Protein AF-A0A060CEM0-F1 (afdb_monomer_lite)

Radius of gyration: 16.02 Å; chains: 1; bounding box: 34×52×39 Å

Sequence (102 aa):
PPCSHVMSNDNGTLAVGDGSGKPIDMADAEGYGEATDPYLWLFDLRKKQHHKVARHSSSWEVLNGDRQVTHPHPSFTPDERQVLFSSDKRRQTRPVPGRNSG

Organism: NCBI:txid228954

InterPro domains:
  IPR015943 WD40/YVTN repeat-like-containing domain superfamily [G3DSA:2.130.10.10] (1-93)
  IPR027946 Oligogalacturonate lyase domain [PF14583] (1-89)

Foldseek 3Di:
DDACAKDAAPVRQKIKGQQQVDHPPDPCPPPDDQDGPQFIKMARNVVRDIDTDDGQRFSQDQDPNRSCQQGFNWDADNVRPDIHTHHPDDPPPPPDPDDDDD

Structure (mmCIF, N/CA/C/O backbone):
data_AF-A0A060CEM0-F1
#
_entry.id   AF-A0A060CEM0-F1
#
loop_
_atom_site.group_PDB
_atom_site.id
_atom_site.type_symbol
_atom_site.label_atom_id
_atom_site.label_alt_id
_atom_site.label_comp_id
_atom_site.label_asym_id
_atom_site.label_entity_id
_atom_site.label_seq_id
_atom_site.pdbx_PDB_ins_code
_atom_site.Cartn_x
_atom_site.Cartn_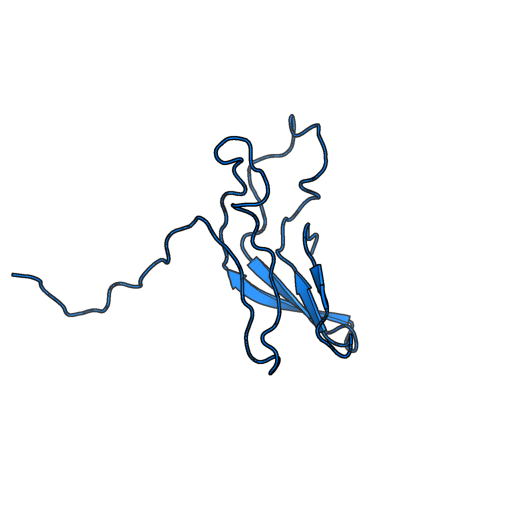y
_atom_site.Cartn_z
_atom_site.occupancy
_atom_site.B_iso_or_equiv
_atom_site.auth_seq_id
_atom_site.auth_comp_id
_atom_site.auth_asym_id
_atom_site.auth_atom_id
_atom_site.pdbx_PDB_model_num
ATOM 1 N N . PRO A 1 1 ? 6.052 6.907 4.287 1.00 83.31 1 PRO A N 1
ATOM 2 C CA . PRO A 1 1 ? 7.008 6.605 3.194 1.00 83.31 1 PRO A CA 1
ATOM 3 C C . PRO A 1 1 ? 6.389 7.075 1.877 1.00 83.31 1 PRO A C 1
ATOM 5 O O . PRO A 1 1 ? 5.168 6.961 1.765 1.00 83.31 1 PRO A O 1
ATOM 8 N N . PRO A 1 2 ? 7.163 7.626 0.930 1.00 85.00 2 PRO A N 1
ATOM 9 C CA . PRO A 1 2 ? 6.638 7.980 -0.385 1.00 85.00 2 PRO A CA 1
ATOM 10 C C . PRO A 1 2 ? 6.114 6.736 -1.105 1.00 85.00 2 PRO A C 1
ATOM 12 O O . PRO A 1 2 ? 6.760 5.688 -1.077 1.00 85.00 2 PRO A O 1
ATOM 15 N N . CYS A 1 3 ? 4.935 6.863 -1.701 1.00 84.94 3 CYS A N 1
ATOM 16 C CA . CYS A 1 3 ? 4.276 5.819 -2.477 1.00 84.94 3 CYS A CA 1
ATOM 17 C C . CYS A 1 3 ? 3.801 6.441 -3.791 1.00 84.94 3 CYS A C 1
ATOM 19 O O . CYS A 1 3 ? 3.367 7.595 -3.785 1.00 84.94 3 CYS A O 1
ATOM 21 N N . SER A 1 4 ? 3.862 5.683 -4.883 1.00 84.56 4 SER A N 1
ATOM 22 C CA . SER A 1 4 ? 3.283 6.097 -6.168 1.00 84.56 4 SER A CA 1
ATOM 23 C C . SER A 1 4 ? 1.807 5.719 -6.222 1.00 84.56 4 SER A C 1
ATOM 25 O O . SER A 1 4 ? 0.990 6.487 -6.719 1.00 84.56 4 SER A O 1
ATOM 27 N N . HIS A 1 5 ? 1.452 4.585 -5.614 1.00 88.19 5 HIS A N 1
ATOM 28 C CA . HIS A 1 5 ? 0.072 4.135 -5.478 1.00 88.19 5 HIS A CA 1
ATOM 29 C C . HIS A 1 5 ? -0.283 3.963 -4.006 1.00 88.19 5 HIS A C 1
ATOM 31 O O . HIS A 1 5 ? 0.445 3.326 -3.237 1.00 88.19 5 HIS A O 1
ATOM 37 N N . VAL A 1 6 ? -1.430 4.528 -3.632 1.00 92.00 6 VAL A N 1
ATOM 38 C CA . VAL A 1 6 ? -2.031 4.404 -2.305 1.00 92.00 6 VAL A CA 1
ATOM 39 C C . VAL A 1 6 ? -3.517 4.123 -2.473 1.00 92.00 6 VAL A C 1
ATOM 41 O O . VAL A 1 6 ? -4.188 4.790 -3.258 1.00 92.00 6 VAL A O 1
ATOM 44 N N . MET A 1 7 ? -4.035 3.166 -1.711 1.00 95.56 7 MET A N 1
ATOM 45 C CA . MET A 1 7 ? -5.457 2.834 -1.683 1.00 95.56 7 MET A CA 1
ATOM 46 C C . MET A 1 7 ? -5.947 2.764 -0.238 1.00 95.56 7 MET A C 1
ATOM 48 O O . MET A 1 7 ? -5.327 2.102 0.595 1.00 95.56 7 MET A O 1
ATOM 52 N N . SER A 1 8 ? -7.050 3.446 0.073 1.00 96.25 8 SER A N 1
ATOM 53 C CA . SER A 1 8 ? -7.713 3.311 1.372 1.00 96.25 8 SER A CA 1
ATOM 54 C C . SER A 1 8 ? -8.529 2.023 1.446 1.00 96.25 8 SER A C 1
ATOM 56 O O . SER A 1 8 ? -8.980 1.501 0.427 1.00 96.25 8 SER A O 1
ATOM 58 N N . ASN A 1 9 ? -8.755 1.524 2.657 1.00 95.81 9 ASN A N 1
ATOM 59 C CA . ASN A 1 9 ? -9.830 0.568 2.892 1.00 95.81 9 ASN A CA 1
ATOM 60 C C . ASN A 1 9 ? -11.206 1.265 2.804 1.00 95.81 9 ASN A C 1
ATOM 62 O O . ASN A 1 9 ? -11.280 2.493 2.707 1.00 95.81 9 ASN A O 1
ATOM 66 N N . ASP A 1 10 ? -12.288 0.486 2.846 1.00 95.88 10 ASP A N 1
ATOM 67 C CA . ASP A 1 10 ? -13.657 0.962 2.585 1.00 95.88 10 ASP A CA 1
ATOM 68 C C . ASP A 1 10 ? -14.083 2.108 3.519 1.00 95.88 10 ASP A C 1
ATOM 70 O O . ASP A 1 10 ? -14.589 3.140 3.088 1.00 95.88 10 ASP A O 1
ATOM 74 N N . ASN A 1 11 ? -13.774 1.977 4.810 1.00 95.00 11 ASN A N 1
ATOM 75 C CA . ASN A 1 11 ? -14.120 2.978 5.824 1.00 95.00 11 ASN A CA 1
ATOM 76 C C . ASN A 1 11 ? -13.083 4.108 5.988 1.00 95.00 11 ASN A C 1
ATOM 78 O O . ASN A 1 11 ? -13.224 4.939 6.888 1.00 95.00 11 ASN A O 1
ATOM 82 N N . GLY A 1 12 ? -12.024 4.132 5.173 1.00 95.69 12 GLY A N 1
ATOM 83 C CA . GLY A 1 12 ? -11.013 5.192 5.181 1.00 95.69 12 GLY A CA 1
ATOM 84 C C . GLY A 1 12 ? -10.156 5.275 6.448 1.00 95.69 12 GLY A C 1
ATOM 85 O O . GLY A 1 12 ? -9.547 6.313 6.706 1.00 95.69 12 GLY A O 1
ATOM 86 N N . THR A 1 13 ? -10.099 4.224 7.271 1.00 96.75 13 THR A N 1
ATOM 87 C CA . THR A 1 13 ? -9.272 4.221 8.493 1.00 96.75 13 THR A CA 1
ATOM 88 C C . THR A 1 13 ? -7.881 3.634 8.287 1.00 96.75 13 THR A C 1
ATOM 90 O O . THR A 1 13 ? -6.973 3.924 9.075 1.00 96.75 13 THR A O 1
ATOM 93 N N . LEU A 1 14 ? -7.708 2.842 7.232 1.00 97.19 14 LEU A N 1
ATOM 94 C CA . LEU A 1 14 ? -6.451 2.245 6.811 1.00 97.19 14 LEU A CA 1
ATOM 95 C C . LEU A 1 14 ? -6.148 2.646 5.368 1.00 97.19 14 LEU A C 1
ATOM 97 O O . LEU A 1 14 ? -7.051 2.844 4.559 1.00 97.19 14 LEU A O 1
ATOM 101 N N . ALA A 1 15 ? -4.867 2.708 5.029 1.00 97.31 15 ALA A N 1
ATOM 102 C CA . ALA A 1 15 ? -4.424 2.770 3.645 1.00 97.31 15 ALA A CA 1
ATOM 103 C C . ALA A 1 15 ? -3.252 1.821 3.416 1.00 97.31 15 ALA A C 1
ATOM 105 O O . ALA A 1 15 ? -2.459 1.579 4.326 1.00 97.31 15 ALA A O 1
ATOM 106 N N . VAL A 1 16 ? -3.134 1.292 2.204 1.00 97.12 16 VAL A N 1
ATOM 107 C CA . VAL A 1 16 ? -1.974 0.521 1.768 1.00 97.12 16 VAL A CA 1
ATOM 108 C C . VAL A 1 16 ? -1.251 1.276 0.664 1.00 97.12 16 VAL A C 1
ATOM 110 O O . VAL A 1 16 ? -1.886 1.833 -0.228 1.00 97.12 16 VAL A O 1
ATOM 113 N N . GLY A 1 17 ? 0.074 1.322 0.748 1.00 94.69 17 GLY A N 1
ATOM 114 C CA . GLY A 1 17 ? 0.930 1.958 -0.242 1.00 94.69 17 GLY A CA 1
ATOM 115 C C . GLY A 1 17 ? 2.049 1.041 -0.707 1.00 94.69 17 GLY A C 1
ATOM 116 O O . GLY A 1 17 ? 2.460 0.119 0.001 1.00 94.69 17 GLY A O 1
ATOM 117 N N . ASP A 1 18 ? 2.524 1.304 -1.916 1.00 92.00 18 ASP A N 1
ATOM 118 C CA . ASP A 1 18 ? 3.518 0.485 -2.608 1.00 92.00 18 ASP A CA 1
ATOM 119 C C . ASP A 1 18 ? 4.974 0.785 -2.240 1.00 92.00 18 ASP A C 1
ATOM 121 O O . ASP A 1 18 ? 5.860 0.065 -2.679 1.00 92.00 18 ASP A O 1
ATOM 125 N N . GLY A 1 19 ? 5.221 1.834 -1.451 1.00 86.12 19 GLY A N 1
ATOM 126 C CA . GLY A 1 19 ? 6.563 2.179 -1.001 1.00 86.12 19 GLY A CA 1
ATOM 127 C C . GLY A 1 19 ? 7.520 2.547 -2.132 1.00 86.12 19 GLY A C 1
ATOM 128 O O . GLY A 1 19 ? 8.705 2.295 -1.993 1.00 86.12 19 GLY A O 1
ATOM 129 N N . SER A 1 20 ? 7.064 3.163 -3.229 1.00 80.19 20 SER A N 1
ATOM 130 C CA . SER A 1 20 ? 7.935 3.516 -4.369 1.00 80.19 20 SER A CA 1
ATOM 131 C C . SER A 1 20 ? 9.214 4.295 -4.006 1.00 80.19 20 SER A C 1
ATOM 133 O O . SER A 1 20 ? 10.181 4.308 -4.766 1.00 80.19 20 SER A O 1
ATOM 135 N N . GLY A 1 21 ? 9.254 4.959 -2.846 1.00 69.50 21 GLY A N 1
ATOM 136 C CA . GLY A 1 21 ? 10.430 5.661 -2.324 1.00 69.50 21 GLY A CA 1
ATOM 137 C C . GLY A 1 21 ? 10.619 7.059 -2.919 1.00 69.50 21 GLY A C 1
ATOM 138 O O . GLY A 1 21 ? 11.029 7.968 -2.197 1.00 69.50 21 GLY A O 1
ATOM 139 N N . LYS A 1 22 ? 10.244 7.264 -4.187 1.00 62.56 22 LYS A N 1
ATOM 140 C CA . LYS A 1 22 ? 10.092 8.567 -4.866 1.00 62.56 22 LYS A CA 1
ATOM 141 C C . LYS A 1 22 ? 8.888 8.525 -5.826 1.00 62.56 22 LYS A C 1
ATOM 143 O O . LYS A 1 22 ? 8.438 7.422 -6.143 1.00 62.56 22 LYS A O 1
ATOM 148 N N . PRO A 1 23 ? 8.336 9.672 -6.260 1.00 56.84 23 PRO A N 1
ATOM 149 C CA . PRO A 1 23 ? 7.302 9.697 -7.295 1.00 56.84 23 PRO A CA 1
ATOM 150 C C . PRO A 1 23 ? 7.869 9.125 -8.601 1.00 56.84 23 PRO A C 1
ATOM 152 O O . PRO A 1 23 ? 8.854 9.645 -9.121 1.00 56.84 23 PRO A O 1
ATOM 155 N N . ILE A 1 24 ? 7.292 8.031 -9.102 1.00 55.81 24 ILE A N 1
ATOM 156 C CA . ILE A 1 24 ? 7.730 7.368 -10.347 1.00 55.81 24 ILE A CA 1
ATOM 157 C C . ILE A 1 24 ? 7.205 8.111 -11.599 1.00 55.81 24 ILE A C 1
ATOM 159 O O . ILE A 1 24 ? 7.532 7.763 -12.730 1.00 55.81 24 ILE A O 1
ATOM 163 N N . ASP A 1 25 ? 6.428 9.182 -11.411 1.00 54.62 25 ASP A N 1
ATOM 164 C CA . ASP A 1 25 ? 5.827 9.994 -12.473 1.00 54.62 25 ASP A CA 1
ATOM 165 C C . ASP A 1 25 ? 6.696 11.170 -12.963 1.00 54.62 25 ASP A C 1
ATOM 167 O O . ASP A 1 25 ? 6.298 11.865 -13.900 1.00 54.62 25 ASP A 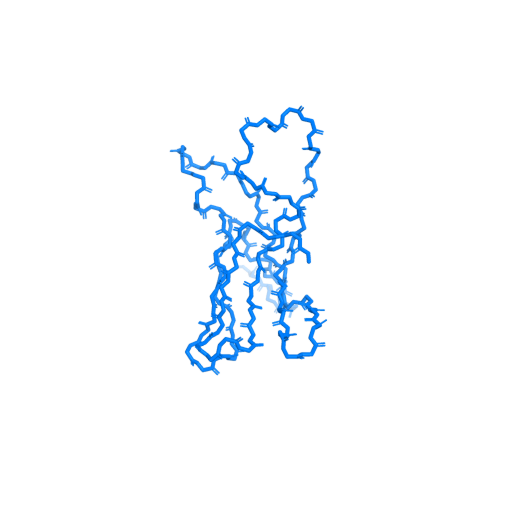O 1
ATOM 171 N N . MET A 1 26 ? 7.886 11.395 -12.393 1.00 51.38 26 MET A N 1
ATOM 172 C CA . MET A 1 26 ? 8.783 12.454 -12.865 1.00 51.38 26 MET A CA 1
ATOM 173 C C . MET A 1 26 ? 9.619 11.989 -14.062 1.00 51.38 26 MET A C 1
ATOM 175 O O . MET A 1 26 ? 10.408 11.052 -13.973 1.00 51.38 26 MET A O 1
ATOM 179 N N . ALA A 1 27 ? 9.451 12.692 -15.182 1.00 46.53 27 ALA A N 1
ATOM 180 C CA . ALA A 1 27 ? 10.049 12.412 -16.487 1.00 46.53 27 ALA A CA 1
ATOM 181 C C . ALA A 1 27 ? 11.589 12.530 -16.559 1.00 46.53 27 ALA A C 1
ATOM 183 O O . ALA A 1 27 ? 12.158 12.163 -17.582 1.00 46.53 27 ALA A O 1
ATOM 184 N N . ASP A 1 28 ? 12.262 12.960 -15.487 1.00 47.53 28 ASP A N 1
ATOM 185 C CA . ASP A 1 28 ? 13.708 13.203 -15.454 1.00 47.53 28 ASP A CA 1
ATOM 186 C C . ASP A 1 28 ? 14.401 12.272 -14.442 1.00 47.53 28 ASP A C 1
ATOM 188 O O . ASP A 1 28 ? 14.815 12.666 -13.351 1.00 47.53 28 ASP A O 1
ATOM 192 N N . ALA A 1 29 ? 14.516 10.992 -14.805 1.00 49.78 29 ALA A N 1
ATOM 193 C CA . ALA A 1 29 ? 15.205 9.967 -14.012 1.00 49.78 29 ALA A CA 1
ATOM 194 C C . ALA A 1 29 ? 16.747 10.004 -14.142 1.00 49.78 29 ALA A C 1
ATOM 196 O O . ALA A 1 29 ? 17.435 9.149 -13.578 1.00 49.78 29 ALA A O 1
ATOM 197 N N . GLU A 1 30 ? 17.317 10.990 -14.845 1.00 44.69 30 GLU A N 1
ATOM 198 C CA . GLU A 1 30 ? 18.768 11.203 -14.953 1.00 44.69 30 GLU A CA 1
ATOM 199 C C . GLU A 1 30 ? 19.340 11.792 -13.650 1.00 44.69 30 GLU A C 1
ATOM 201 O O . GLU A 1 30 ? 19.714 12.958 -13.565 1.00 44.69 30 GLU A O 1
ATOM 206 N N . GLY A 1 31 ? 19.389 11.000 -12.579 1.00 42.22 31 GLY A N 1
ATOM 207 C CA . GLY A 1 31 ? 20.046 11.436 -11.339 1.00 42.22 31 GLY A CA 1
ATOM 208 C C . GLY A 1 31 ? 19.638 10.705 -10.069 1.00 42.22 31 GLY A C 1
ATOM 209 O O . GLY A 1 31 ? 20.228 10.934 -9.010 1.00 42.22 31 GLY A O 1
ATOM 210 N N . TYR A 1 32 ? 18.653 9.812 -10.133 1.00 43.12 32 TYR A N 1
ATOM 211 C CA . TYR A 1 32 ? 18.180 9.097 -8.956 1.00 43.12 32 TYR A CA 1
ATOM 212 C C . TYR A 1 32 ? 18.537 7.614 -9.046 1.00 43.12 32 TYR A C 1
ATOM 214 O O . TYR A 1 32 ? 17.973 6.874 -9.838 1.00 43.12 32 TYR A O 1
ATOM 222 N N . GLY A 1 33 ? 19.510 7.198 -8.228 1.00 46.34 33 GLY A N 1
ATOM 223 C CA . GLY A 1 33 ? 19.987 5.814 -8.167 1.00 46.34 33 GLY A CA 1
ATOM 224 C C . GLY A 1 33 ? 18.907 4.778 -7.818 1.00 46.34 33 GLY A C 1
ATOM 225 O O . GLY A 1 33 ? 17.856 5.102 -7.270 1.00 46.34 33 GLY A O 1
ATOM 226 N N . GLU A 1 34 ? 19.240 3.515 -8.093 1.00 50.38 34 GLU A N 1
ATOM 227 C CA . GLU A 1 34 ? 18.380 2.321 -8.232 1.00 50.38 34 GLU A CA 1
ATOM 228 C C . GLU A 1 34 ? 17.587 1.852 -6.988 1.00 50.38 34 GLU A C 1
ATOM 230 O O . GLU A 1 34 ? 16.962 0.792 -7.002 1.00 50.38 34 GLU A O 1
ATOM 235 N N . ALA A 1 35 ? 17.607 2.582 -5.873 1.00 54.47 35 ALA A N 1
ATOM 236 C CA . ALA A 1 35 ? 17.051 2.085 -4.615 1.00 54.47 35 ALA A CA 1
ATOM 237 C C . ALA A 1 35 ? 15.579 2.491 -4.421 1.00 54.47 35 ALA A C 1
ATOM 239 O O . ALA A 1 35 ? 15.271 3.437 -3.695 1.00 54.47 35 ALA A O 1
ATOM 240 N N . THR A 1 36 ? 14.661 1.741 -5.035 1.00 71.69 36 THR A N 1
ATOM 241 C CA . THR A 1 36 ? 13.228 1.765 -4.683 1.00 71.69 36 THR A CA 1
ATOM 242 C C . THR A 1 36 ? 13.010 1.071 -3.335 1.00 71.69 36 THR A C 1
ATOM 244 O O . THR A 1 36 ? 13.651 0.049 -3.062 1.00 71.69 36 THR A O 1
ATOM 247 N N . ASP A 1 37 ? 12.115 1.578 -2.486 1.00 86.50 37 ASP A N 1
ATOM 248 C CA . ASP A 1 37 ? 11.757 0.879 -1.248 1.00 86.50 37 ASP A CA 1
ATOM 249 C C . ASP A 1 37 ? 10.931 -0.384 -1.606 1.00 86.50 37 ASP A C 1
ATOM 251 O O . ASP A 1 37 ? 9.915 -0.294 -2.283 1.00 86.50 37 ASP A O 1
ATOM 255 N N . PRO A 1 38 ? 11.392 -1.604 -1.254 1.00 89.38 38 PRO A N 1
ATOM 256 C CA . PRO A 1 38 ? 10.804 -2.842 -1.768 1.00 89.38 38 PRO A CA 1
ATOM 257 C C . PRO A 1 38 ? 9.609 -3.332 -0.935 1.00 89.38 38 PRO A C 1
ATOM 259 O O . PRO A 1 38 ? 9.242 -4.513 -1.043 1.00 89.38 38 PRO A O 1
ATOM 262 N N . TYR A 1 39 ? 9.078 -2.503 -0.034 1.00 92.88 39 TYR A N 1
ATOM 263 C CA . TYR A 1 39 ? 8.062 -2.881 0.942 1.00 92.88 39 TYR A CA 1
ATOM 264 C C . TYR A 1 39 ? 6.695 -2.260 0.651 1.00 92.88 39 TYR A C 1
ATOM 266 O O . TYR A 1 39 ? 6.570 -1.078 0.366 1.00 92.88 39 TYR A O 1
ATOM 274 N N . LEU A 1 40 ? 5.651 -3.066 0.848 1.00 94.31 40 LEU A N 1
ATOM 275 C CA . LEU A 1 40 ? 4.293 -2.567 1.011 1.00 94.31 40 LEU A CA 1
ATOM 276 C C . LEU A 1 40 ? 4.125 -2.026 2.427 1.00 94.31 40 LEU A C 1
ATOM 278 O O . LEU A 1 40 ? 4.543 -2.659 3.409 1.00 94.31 40 LEU A O 1
ATOM 282 N N . TRP A 1 41 ? 3.453 -0.888 2.523 1.00 95.88 41 TRP A N 1
ATOM 283 C CA . TRP A 1 41 ? 3.218 -0.180 3.770 1.00 95.88 41 TRP A CA 1
ATOM 284 C C . TRP A 1 41 ? 1.735 -0.125 4.093 1.00 95.88 41 TRP A C 1
ATOM 286 O O . TRP A 1 41 ? 0.931 0.261 3.254 1.00 95.88 41 TRP A O 1
ATOM 296 N N . LEU A 1 42 ? 1.390 -0.463 5.330 1.00 97.12 42 LEU A N 1
ATOM 297 C CA . LEU A 1 42 ? 0.083 -0.199 5.917 1.00 97.12 42 LEU A CA 1
ATOM 298 C C . LEU A 1 42 ? 0.157 1.095 6.723 1.00 97.12 42 LEU A C 1
ATOM 300 O O . LEU A 1 42 ? 1.036 1.240 7.573 1.00 97.12 42 LEU A O 1
ATOM 304 N N . PHE A 1 43 ? -0.784 1.998 6.492 1.00 97.31 43 PHE A N 1
ATOM 305 C CA . PHE A 1 43 ? -0.964 3.245 7.222 1.00 97.31 43 PHE A CA 1
ATOM 306 C C . PHE A 1 43 ? -2.227 3.141 8.080 1.00 97.31 43 PHE A C 1
ATOM 308 O O . PHE A 1 43 ? -3.323 2.995 7.547 1.00 97.31 43 PHE A O 1
ATOM 315 N N . ASP A 1 44 ? -2.080 3.229 9.403 1.00 97.19 44 ASP A N 1
ATOM 316 C CA . ASP A 1 44 ? -3.201 3.407 10.332 1.00 97.19 44 ASP A CA 1
ATOM 317 C C . ASP A 1 44 ? -3.446 4.912 10.481 1.00 97.19 44 ASP A C 1
ATOM 319 O O . ASP A 1 44 ? -2.708 5.619 11.180 1.00 97.19 44 ASP A O 1
ATOM 323 N N . LEU A 1 45 ? -4.463 5.415 9.779 1.00 96.56 45 LEU A N 1
ATOM 324 C CA . LEU A 1 45 ? -4.736 6.849 9.669 1.00 96.56 45 LEU A CA 1
ATOM 325 C C . LEU A 1 45 ? -5.298 7.428 10.970 1.00 96.56 45 LEU A C 1
ATOM 327 O O . LEU A 1 45 ? -5.081 8.602 11.273 1.00 96.56 45 LEU A O 1
ATOM 331 N N . ARG A 1 46 ? -5.955 6.594 11.783 1.00 96.56 46 ARG A N 1
ATOM 332 C CA . ARG A 1 46 ? -6.465 6.996 13.100 1.00 96.56 46 ARG A CA 1
ATOM 333 C C . ARG A 1 46 ? -5.327 7.186 14.092 1.00 96.56 46 ARG A C 1
ATOM 335 O O . ARG A 1 46 ? -5.312 8.168 14.831 1.00 96.56 46 ARG A O 1
ATOM 342 N N . LYS A 1 47 ? -4.364 6.262 14.098 1.00 97.44 47 LYS A N 1
ATOM 343 C CA . LYS A 1 47 ? -3.215 6.304 15.017 1.00 97.44 47 LYS A CA 1
ATOM 344 C C . LYS A 1 47 ? -2.038 7.113 14.487 1.00 97.44 47 LYS A C 1
ATOM 346 O O . LYS A 1 47 ? -1.101 7.360 15.241 1.00 97.44 47 LYS A O 1
ATOM 351 N N . LYS A 1 48 ? -2.075 7.522 13.215 1.00 96.31 48 LYS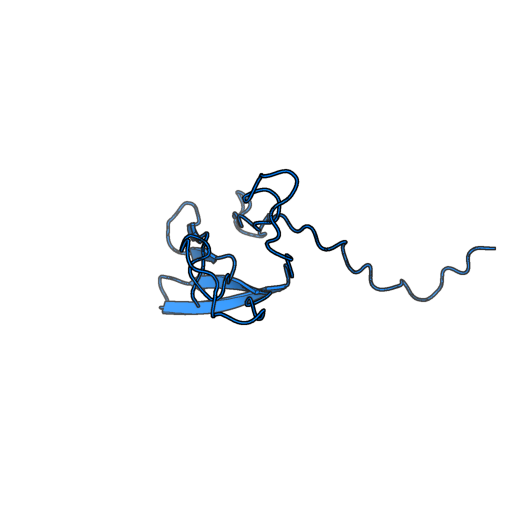 A N 1
ATOM 352 C CA . LYS A 1 48 ? -0.966 8.189 12.512 1.00 96.31 48 LYS A CA 1
ATOM 353 C C . LYS A 1 48 ? 0.316 7.347 12.544 1.00 96.31 48 LYS A C 1
ATOM 355 O O . LYS A 1 48 ? 1.413 7.863 12.747 1.00 96.31 48 LYS A O 1
ATOM 360 N N . GLN A 1 49 ? 0.166 6.038 12.358 1.00 97.25 49 GLN A N 1
ATOM 361 C CA . GLN A 1 49 ? 1.256 5.059 12.382 1.00 97.25 49 GLN A CA 1
ATOM 362 C C . GLN A 1 49 ? 1.377 4.350 11.034 1.00 97.25 49 GLN A C 1
ATOM 364 O O . GLN A 1 49 ? 0.425 4.308 10.257 1.00 97.25 49 GLN A O 1
ATOM 369 N N . HIS A 1 50 ? 2.555 3.794 10.750 1.00 95.75 50 HIS A N 1
ATOM 370 C CA . HIS A 1 50 ? 2.781 3.015 9.539 1.00 95.75 50 HIS A CA 1
ATOM 371 C C . HIS A 1 50 ? 3.675 1.799 9.796 1.00 95.75 50 HIS A C 1
ATOM 373 O O . HIS A 1 50 ? 4.593 1.848 10.616 1.00 95.75 50 HIS A O 1
ATOM 379 N N . HIS A 1 51 ? 3.405 0.708 9.078 1.00 95.38 51 HIS A N 1
ATOM 380 C CA . HIS A 1 51 ? 4.051 -0.592 9.264 1.00 95.38 51 HIS A CA 1
ATOM 381 C C . HIS A 1 51 ? 4.376 -1.239 7.917 1.00 95.38 51 HIS A C 1
ATOM 383 O O . HIS A 1 51 ? 3.574 -1.181 6.988 1.00 95.38 51 HIS A O 1
ATOM 389 N N . LYS A 1 52 ? 5.531 -1.904 7.818 1.00 95.56 52 LYS A N 1
ATOM 390 C CA . LYS A 1 52 ? 5.841 -2.773 6.674 1.00 95.56 52 LYS A CA 1
ATOM 391 C C . LYS A 1 52 ? 5.007 -4.045 6.790 1.00 95.56 52 LYS A C 1
ATOM 393 O O . LYS A 1 52 ? 5.075 -4.702 7.827 1.00 95.56 52 LYS A O 1
ATOM 398 N N . VAL A 1 53 ? 4.262 -4.402 5.746 1.00 93.94 53 VAL A N 1
ATOM 399 C CA . VAL A 1 53 ? 3.377 -5.586 5.766 1.00 93.94 53 VAL A CA 1
ATOM 400 C C . VAL A 1 53 ? 3.827 -6.704 4.838 1.00 93.94 53 VAL A C 1
ATOM 402 O O . VAL A 1 53 ? 3.600 -7.874 5.131 1.00 93.94 53 VAL A O 1
ATOM 405 N N . ALA A 1 54 ? 4.513 -6.374 3.746 1.00 92.94 54 ALA A N 1
ATOM 406 C CA . ALA A 1 54 ? 5.088 -7.357 2.838 1.00 92.94 54 ALA A CA 1
ATOM 407 C C . ALA A 1 54 ? 6.244 -6.742 2.052 1.00 92.94 54 ALA A C 1
ATOM 409 O O . ALA A 1 54 ? 6.391 -5.525 1.995 1.00 92.94 54 ALA A O 1
ATOM 410 N N . ARG A 1 55 ? 7.059 -7.587 1.421 1.00 92.44 55 ARG A N 1
ATOM 411 C CA . ARG A 1 55 ? 8.090 -7.155 0.475 1.00 92.44 55 ARG A CA 1
ATOM 412 C C . ARG A 1 55 ? 7.645 -7.531 -0.941 1.00 92.44 55 ARG A C 1
ATOM 414 O O . ARG A 1 55 ? 7.629 -8.718 -1.252 1.00 92.44 55 ARG A O 1
ATOM 421 N N . HIS A 1 56 ? 7.300 -6.555 -1.783 1.00 89.69 56 HIS A N 1
ATOM 422 C CA . HIS A 1 56 ? 6.880 -6.808 -3.172 1.00 89.69 56 HIS A CA 1
ATOM 423 C C . HIS A 1 56 ? 8.087 -6.959 -4.109 1.00 89.69 56 HIS A C 1
ATOM 425 O O . HIS A 1 56 ? 8.082 -7.833 -4.972 1.00 89.69 56 HIS A O 1
ATOM 431 N N . SER A 1 57 ? 9.162 -6.188 -3.876 1.00 88.25 57 SER A N 1
ATOM 432 C CA . SER A 1 57 ? 10.405 -6.210 -4.671 1.00 88.25 57 SER A CA 1
ATOM 433 C C . SER A 1 57 ? 10.206 -6.117 -6.196 1.00 88.25 57 SER A C 1
ATOM 435 O O . SER A 1 57 ? 10.947 -6.781 -6.919 1.00 88.25 57 SER A O 1
ATOM 437 N N . SER A 1 58 ? 9.216 -5.349 -6.661 1.00 85.81 58 SER A N 1
ATOM 438 C CA . SER A 1 58 ? 9.072 -5.043 -8.094 1.00 85.81 58 SER A CA 1
ATOM 439 C C . SER A 1 58 ? 10.340 -4.406 -8.636 1.00 85.81 58 SER A C 1
ATOM 441 O O . SER A 1 58 ? 10.995 -3.655 -7.909 1.00 85.81 58 SER A O 1
ATOM 443 N N . SER A 1 59 ? 10.643 -4.665 -9.906 1.00 83.75 59 SER A N 1
ATOM 444 C CA . SER A 1 59 ? 11.695 -3.944 -10.631 1.00 83.75 59 SER A CA 1
ATOM 445 C C . SER A 1 59 ? 11.289 -2.514 -10.990 1.00 83.75 59 SER A C 1
ATOM 447 O O . SER A 1 59 ? 12.152 -1.646 -11.049 1.00 83.75 59 SER A O 1
ATOM 449 N N . TRP A 1 60 ? 9.983 -2.279 -11.188 1.00 81.75 60 TRP A N 1
ATOM 450 C CA . TRP A 1 60 ? 9.420 -1.037 -11.738 1.00 81.75 60 TRP A CA 1
ATOM 451 C C . TRP A 1 60 ? 9.826 -0.757 -13.194 1.00 81.75 60 TRP A C 1
ATOM 453 O O . TRP A 1 60 ? 9.682 0.362 -13.682 1.00 81.75 60 TRP A O 1
ATOM 463 N N . GLU A 1 61 ? 10.325 -1.769 -13.907 1.00 80.69 61 GLU A N 1
ATOM 464 C CA . GLU A 1 61 ? 10.717 -1.636 -15.308 1.00 80.69 61 GLU A CA 1
ATOM 465 C C . GLU A 1 61 ? 9.511 -1.416 -16.226 1.00 80.69 61 GLU A C 1
ATOM 467 O O . GLU A 1 61 ? 8.408 -1.919 -15.997 1.00 80.69 61 GLU A O 1
ATOM 472 N N . VAL A 1 62 ? 9.749 -0.694 -17.320 1.00 76.62 62 VAL A N 1
ATOM 473 C CA . VAL A 1 62 ? 8.780 -0.542 -18.405 1.00 76.62 62 VAL A CA 1
ATOM 474 C C . VAL A 1 62 ? 8.832 -1.792 -19.278 1.00 76.62 62 VAL A C 1
ATOM 476 O O . VAL A 1 62 ? 9.843 -2.053 -19.928 1.00 76.62 62 VAL A O 1
ATOM 479 N N . LEU A 1 63 ? 7.737 -2.548 -19.341 1.00 71.69 63 LEU A N 1
ATOM 480 C CA . LEU A 1 63 ? 7.652 -3.767 -20.144 1.00 71.69 63 LEU A CA 1
ATOM 481 C C . LEU A 1 63 ? 6.853 -3.494 -21.417 1.00 71.69 63 LEU A C 1
ATOM 483 O O . LEU A 1 63 ? 5.680 -3.142 -21.359 1.00 71.69 63 LEU A O 1
ATOM 487 N N . ASN A 1 64 ? 7.480 -3.666 -22.584 1.00 80.38 64 ASN A N 1
ATOM 488 C CA . ASN A 1 64 ? 6.853 -3.450 -23.900 1.00 80.38 64 ASN A CA 1
ATOM 489 C C . ASN A 1 64 ? 6.192 -2.063 -24.063 1.00 80.38 64 ASN A C 1
ATOM 491 O O . ASN A 1 64 ? 5.177 -1.928 -24.742 1.00 80.38 64 ASN A O 1
ATOM 495 N N . GLY A 1 65 ? 6.759 -1.032 -23.429 1.00 75.94 65 GLY A N 1
ATOM 496 C CA . GLY A 1 65 ? 6.211 0.330 -23.429 1.00 75.94 65 GLY A CA 1
ATOM 497 C C . GLY A 1 65 ? 5.145 0.597 -22.358 1.00 75.94 65 GLY A C 1
ATOM 498 O O . GLY A 1 65 ? 4.758 1.751 -22.185 1.00 75.94 65 GLY A O 1
ATOM 499 N N . ASP A 1 66 ? 4.714 -0.420 -21.605 1.00 71.56 66 ASP A N 1
ATOM 500 C CA . ASP A 1 66 ? 3.774 -0.278 -20.493 1.00 71.56 66 ASP A CA 1
ATOM 501 C C . ASP A 1 66 ? 4.521 -0.096 -19.163 1.00 71.56 66 ASP A C 1
ATOM 503 O O . ASP A 1 66 ? 5.353 -0.916 -18.769 1.00 71.56 66 ASP A O 1
ATOM 507 N N . ARG A 1 67 ? 4.223 1.008 -18.471 1.00 77.50 67 ARG A N 1
ATOM 508 C CA . ARG A 1 67 ? 4.825 1.351 -17.175 1.00 77.50 67 ARG A CA 1
ATOM 509 C C . ARG A 1 67 ? 4.046 0.794 -15.984 1.00 77.50 67 ARG A C 1
ATOM 511 O O . ARG A 1 67 ? 4.575 0.784 -14.890 1.00 77.50 67 ARG A O 1
ATOM 518 N N . GLN A 1 68 ? 2.800 0.359 -16.156 1.00 78.38 68 GLN A N 1
ATOM 519 C CA . GLN A 1 68 ? 1.911 -0.029 -15.054 1.00 78.38 68 GLN A CA 1
ATOM 520 C C . GLN A 1 68 ? 2.038 -1.511 -14.686 1.00 78.38 68 GLN A C 1
ATOM 522 O O . GLN A 1 68 ? 1.756 -1.895 -13.555 1.00 78.38 68 GLN A O 1
ATOM 527 N N . VAL A 1 69 ? 2.473 -2.362 -15.619 1.00 76.31 69 VAL A N 1
ATOM 528 C CA . VAL A 1 69 ? 2.485 -3.828 -15.436 1.00 76.31 69 VAL A CA 1
ATOM 529 C C . VAL A 1 69 ? 3.371 -4.280 -14.270 1.00 76.31 69 VAL A C 1
ATOM 531 O O . VAL A 1 69 ? 3.028 -5.230 -13.566 1.00 76.31 69 VAL A O 1
ATOM 534 N N . THR A 1 70 ? 4.501 -3.613 -14.043 1.00 78.69 70 THR A N 1
ATOM 535 C CA . THR A 1 70 ? 5.436 -3.939 -12.953 1.00 78.69 70 THR A CA 1
ATOM 536 C C . THR A 1 70 ? 5.124 -3.190 -11.657 1.00 78.69 70 THR A C 1
ATOM 538 O O . THR A 1 70 ? 5.730 -3.475 -10.618 1.00 78.69 70 THR A O 1
ATOM 541 N N . HIS A 1 71 ? 4.165 -2.261 -11.676 1.00 84.44 71 HIS A N 1
ATOM 542 C CA . HIS A 1 71 ? 3.767 -1.497 -10.502 1.00 84.44 71 HIS A CA 1
ATOM 543 C C . HIS A 1 7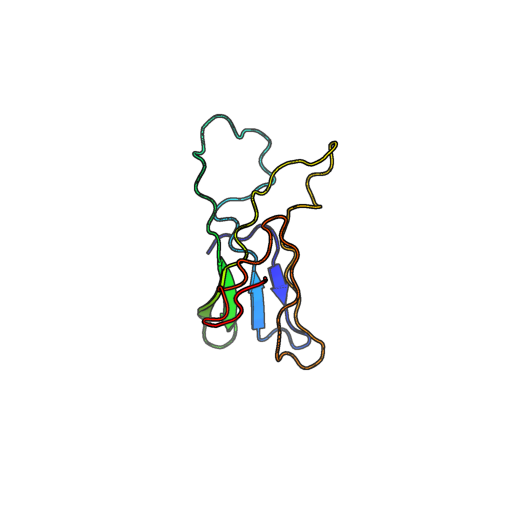1 ? 2.901 -2.348 -9.555 1.00 84.44 71 HIS A C 1
ATOM 545 O O . HIS A 1 71 ? 1.980 -3.030 -10.010 1.00 84.44 71 HIS A O 1
ATOM 551 N N . PRO A 1 72 ? 3.127 -2.308 -8.226 1.00 87.69 72 PRO A N 1
ATOM 552 C CA . PRO A 1 72 ? 2.419 -3.203 -7.317 1.00 87.69 72 PRO A CA 1
ATOM 553 C C . PRO A 1 72 ? 0.913 -2.993 -7.195 1.00 87.69 72 PRO A C 1
ATOM 555 O O . PRO A 1 72 ? 0.205 -3.965 -6.953 1.00 87.69 72 PRO A O 1
ATOM 558 N N . HIS A 1 73 ? 0.423 -1.759 -7.324 1.00 91.12 73 HIS A N 1
ATOM 559 C CA . HIS A 1 73 ? -1.004 -1.405 -7.219 1.00 91.12 73 HIS A CA 1
ATOM 560 C C . HIS A 1 73 ? -1.726 -2.130 -6.063 1.00 91.12 73 HIS A C 1
ATOM 562 O O . HIS A 1 73 ? -2.653 -2.916 -6.290 1.00 91.12 73 HIS A O 1
ATOM 568 N N . PRO A 1 74 ? -1.277 -1.927 -4.811 1.00 93.81 74 PRO A N 1
ATOM 569 C CA . PRO A 1 74 ? -1.805 -2.677 -3.689 1.00 93.81 74 PRO A CA 1
ATOM 570 C C . PRO A 1 74 ? -3.262 -2.296 -3.400 1.00 93.81 74 PRO A C 1
ATOM 572 O O . PRO A 1 74 ? -3.634 -1.124 -3.441 1.00 93.81 74 PRO A O 1
ATOM 575 N N . SER A 1 75 ? -4.070 -3.292 -3.051 1.00 95.44 75 SER A N 1
ATOM 576 C CA . SER A 1 75 ? -5.475 -3.130 -2.664 1.00 95.44 75 SER A CA 1
ATOM 577 C C . SER A 1 75 ? -5.844 -4.088 -1.535 1.00 95.44 75 SER A C 1
ATOM 579 O O . SER A 1 75 ? -5.258 -5.165 -1.410 1.00 95.44 75 SER A O 1
ATOM 581 N N . PHE A 1 76 ? -6.798 -3.699 -0.691 1.00 96.56 76 PHE A N 1
ATOM 582 C CA . PHE A 1 76 ? -7.307 -4.573 0.366 1.00 96.56 76 PHE A CA 1
ATOM 583 C C . PHE A 1 76 ? -8.255 -5.630 -0.204 1.00 96.56 76 PHE A C 1
ATOM 585 O O . PHE A 1 76 ? -9.023 -5.361 -1.129 1.00 96.56 76 PHE A O 1
ATOM 592 N N . THR A 1 77 ? -8.253 -6.825 0.385 1.00 95.06 77 THR A N 1
ATOM 593 C CA . THR A 1 77 ? -9.380 -7.747 0.213 1.00 95.06 77 THR A CA 1
ATOM 594 C C . THR A 1 77 ? -10.648 -7.159 0.840 1.00 95.06 77 THR A C 1
ATOM 596 O O . THR A 1 77 ? -10.543 -6.364 1.775 1.00 95.06 77 THR A O 1
A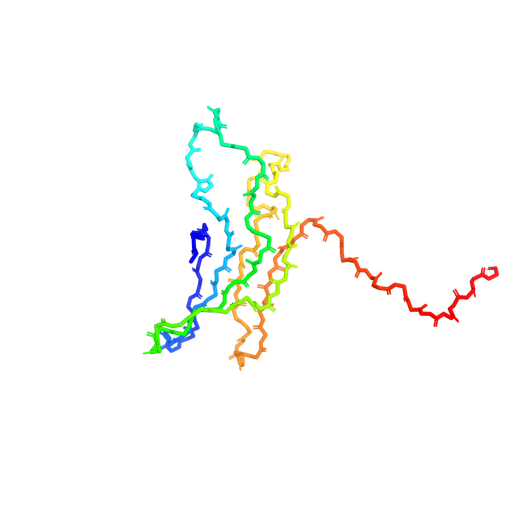TOM 599 N N . PRO A 1 78 ? -11.855 -7.554 0.387 1.00 93.50 78 PRO A N 1
ATOM 600 C CA . PRO A 1 78 ? -13.105 -7.017 0.934 1.00 93.50 78 PRO A CA 1
ATOM 601 C C . PRO A 1 78 ? -13.282 -7.228 2.445 1.00 93.50 78 PRO A C 1
ATOM 603 O O . PRO A 1 78 ? -13.965 -6.451 3.098 1.00 93.50 78 PRO A O 1
ATOM 606 N N . ASP A 1 79 ? -12.668 -8.273 3.007 1.00 94.38 79 ASP A N 1
ATOM 607 C CA . ASP A 1 79 ? -12.665 -8.550 4.449 1.00 94.38 79 ASP A CA 1
ATOM 608 C C . ASP A 1 79 ? -11.531 -7.839 5.216 1.00 94.38 79 ASP A C 1
ATOM 610 O O . ASP A 1 79 ? -11.376 -8.052 6.419 1.00 94.38 79 ASP A O 1
ATOM 614 N N . GLU A 1 80 ? -10.728 -7.029 4.520 1.00 92.25 80 GLU A N 1
ATOM 615 C CA . GLU A 1 80 ? -9.583 -6.254 5.013 1.00 92.25 80 GLU A CA 1
ATOM 616 C C . GLU A 1 80 ? -8.447 -7.088 5.637 1.00 92.25 80 GLU A C 1
ATOM 618 O O . GLU A 1 80 ? -7.540 -6.546 6.273 1.00 92.25 80 GLU A O 1
ATOM 623 N N . ARG A 1 81 ? -8.451 -8.416 5.458 1.00 93.38 81 ARG A N 1
ATOM 624 C CA . ARG A 1 81 ? -7.454 -9.308 6.080 1.00 93.38 81 ARG A CA 1
ATOM 625 C C . ARG A 1 81 ? -6.176 -9.467 5.272 1.00 93.38 81 ARG A C 1
ATOM 627 O O . ARG A 1 81 ? -5.171 -9.933 5.813 1.00 93.38 81 ARG A O 1
ATOM 634 N N . GLN A 1 82 ? -6.207 -9.147 3.983 1.00 95.69 82 GLN A N 1
ATOM 635 C CA . GLN A 1 82 ? -5.088 -9.353 3.072 1.00 95.69 82 GLN A CA 1
ATOM 636 C C . GLN A 1 82 ? -4.928 -8.168 2.118 1.00 95.69 82 GLN A C 1
ATOM 638 O O . GLN A 1 82 ? -5.827 -7.347 1.945 1.00 95.69 82 GLN A O 1
ATOM 643 N N . VAL A 1 83 ? -3.755 -8.104 1.489 1.00 95.38 83 VAL A N 1
ATOM 644 C CA . VAL A 1 83 ? -3.440 -7.140 0.434 1.00 95.38 83 VAL A CA 1
ATOM 645 C C . VAL A 1 83 ? -3.125 -7.907 -0.845 1.00 95.38 83 VAL A C 1
ATOM 647 O O . VAL A 1 83 ? -2.247 -8.776 -0.846 1.00 95.38 83 VAL A O 1
ATOM 650 N N . LEU A 1 84 ? -3.825 -7.574 -1.926 1.00 94.81 84 LEU A N 1
ATOM 651 C CA . LEU A 1 84 ? -3.513 -8.013 -3.282 1.00 94.81 84 LEU A CA 1
ATOM 652 C C . LEU A 1 84 ? -2.576 -6.993 -3.933 1.00 94.81 84 LEU A C 1
ATOM 654 O O . LEU A 1 84 ? -2.814 -5.794 -3.825 1.00 94.81 84 LEU A O 1
ATOM 658 N N . PHE A 1 85 ? -1.524 -7.465 -4.601 1.00 93.50 85 PHE A N 1
ATOM 659 C CA . PHE A 1 85 ? -0.572 -6.626 -5.328 1.00 93.50 85 PHE A CA 1
ATOM 660 C C . PHE A 1 85 ? 0.078 -7.411 -6.478 1.00 93.50 85 PHE A C 1
ATOM 662 O O . PHE A 1 85 ? 0.179 -8.642 -6.419 1.00 93.50 85 PHE A O 1
ATOM 669 N N . SER A 1 86 ? 0.553 -6.693 -7.491 1.00 90.62 86 SER A N 1
ATOM 670 C CA . SER A 1 86 ? 1.349 -7.214 -8.604 1.00 90.62 86 SER A CA 1
ATOM 671 C C . SER A 1 86 ? 2.850 -7.153 -8.298 1.00 90.62 86 SER A C 1
ATOM 673 O O . SER A 1 86 ? 3.329 -6.300 -7.559 1.00 90.62 86 SER A O 1
ATOM 675 N N . SER A 1 87 ? 3.625 -8.081 -8.847 1.00 88.25 87 SER A N 1
ATOM 676 C CA . SER A 1 87 ? 5.088 -8.008 -8.838 1.00 88.25 87 SER A CA 1
ATOM 677 C C . SER A 1 87 ? 5.621 -8.863 -9.974 1.00 88.25 87 SER A C 1
ATOM 679 O O . SER A 1 87 ? 5.165 -9.990 -10.181 1.00 88.25 87 SER A O 1
ATOM 681 N N . ASP A 1 88 ? 6.589 -8.331 -10.705 1.00 85.88 88 ASP A N 1
ATOM 682 C CA . ASP A 1 88 ? 7.327 -9.042 -11.745 1.00 85.88 88 ASP A CA 1
ATOM 683 C C . ASP A 1 88 ? 8.448 -9.916 -11.160 1.00 85.88 88 ASP A C 1
ATOM 685 O O . ASP A 1 88 ? 8.982 -10.811 -11.823 1.00 85.88 88 ASP A O 1
ATOM 689 N N . LYS A 1 89 ? 8.757 -9.746 -9.869 1.00 82.56 89 LYS A N 1
ATOM 690 C CA . LYS A 1 89 ? 9.650 -10.657 -9.171 1.00 82.56 89 LYS A CA 1
ATOM 691 C C . LYS A 1 89 ? 8.945 -11.981 -8.920 1.00 82.56 89 LYS A C 1
ATOM 693 O O . LYS A 1 89 ? 7.995 -12.086 -8.140 1.00 82.56 89 LYS A O 1
ATOM 698 N N . ARG A 1 90 ? 9.489 -13.042 -9.516 1.00 65.12 90 ARG A N 1
ATOM 699 C CA . ARG A 1 90 ? 9.062 -14.420 -9.252 1.00 65.12 90 ARG A CA 1
ATOM 700 C C . ARG A 1 90 ? 9.051 -14.668 -7.740 1.00 65.12 90 ARG A C 1
ATOM 702 O O . ARG A 1 90 ? 10.039 -14.368 -7.063 1.00 65.12 90 ARG A O 1
ATOM 709 N N . ARG A 1 91 ? 7.951 -15.230 -7.211 1.00 53.25 91 ARG A N 1
ATOM 710 C CA . ARG A 1 91 ? 7.865 -15.663 -5.804 1.00 53.25 91 ARG A CA 1
ATOM 711 C C . ARG A 1 91 ? 9.151 -16.406 -5.455 1.00 53.25 91 ARG A C 1
ATOM 713 O O . ARG A 1 91 ? 9.444 -17.434 -6.063 1.00 53.25 91 ARG A O 1
ATOM 720 N N . GLN A 1 92 ? 9.898 -15.915 -4.468 1.00 49.50 92 GLN A N 1
ATOM 721 C CA . GLN A 1 92 ? 10.914 -16.736 -3.823 1.00 49.50 92 GLN A CA 1
ATOM 722 C C . GLN A 1 92 ? 10.164 -17.847 -3.091 1.00 49.50 92 GLN A C 1
ATOM 724 O O . GLN A 1 92 ? 9.729 -17.687 -1.951 1.00 49.50 92 GLN A O 1
ATOM 729 N N . THR A 1 93 ? 9.939 -18.970 -3.768 1.00 42.97 93 THR A N 1
ATOM 730 C CA . THR A 1 93 ? 9.575 -20.206 -3.090 1.00 42.97 93 THR A CA 1
ATOM 731 C C . THR A 1 93 ? 10.752 -20.528 -2.186 1.00 42.97 93 THR A C 1
ATOM 733 O O . THR A 1 93 ? 11.829 -20.868 -2.677 1.00 42.97 93 THR A O 1
ATOM 736 N N . ARG A 1 94 ? 10.581 -20.378 -0.866 1.00 41.22 94 ARG A N 1
ATOM 737 C CA . ARG A 1 94 ? 11.514 -20.994 0.080 1.00 41.22 94 ARG A CA 1
ATOM 738 C C . ARG A 1 94 ? 11.611 -22.465 -0.332 1.00 41.22 94 ARG A C 1
ATOM 740 O O . ARG A 1 94 ? 10.551 -23.086 -0.448 1.00 41.22 94 ARG A O 1
ATOM 747 N N . PRO A 1 95 ? 12.807 -23.015 -0.609 1.00 43.06 95 PRO A N 1
ATOM 748 C CA . PRO A 1 95 ? 12.915 -24.442 -0.854 1.00 43.06 95 PRO A CA 1
ATOM 749 C C . PRO A 1 95 ? 12.298 -25.153 0.349 1.00 43.06 95 PRO A C 1
ATOM 751 O O . PRO A 1 95 ? 12.668 -24.883 1.493 1.00 43.06 95 PRO A O 1
ATOM 754 N N . VAL A 1 96 ? 11.295 -25.992 0.093 1.00 50.09 96 VAL A N 1
ATOM 755 C CA . VAL A 1 96 ? 10.771 -26.902 1.108 1.00 50.09 96 VAL A CA 1
ATOM 756 C C . VAL A 1 96 ? 11.905 -27.890 1.376 1.00 50.09 96 VAL A C 1
ATOM 758 O O . VAL A 1 96 ? 12.319 -28.573 0.435 1.00 50.09 96 VAL A O 1
ATOM 761 N N . PRO A 1 97 ? 12.462 -27.964 2.596 1.00 40.25 97 PRO A N 1
ATOM 762 C CA . PRO A 1 97 ? 13.478 -28.961 2.889 1.00 40.25 97 PRO A CA 1
ATOM 763 C C . PRO A 1 97 ? 12.847 -30.345 2.693 1.00 40.25 97 PRO A C 1
ATOM 765 O O . PRO A 1 97 ? 11.865 -30.664 3.358 1.00 40.25 97 PRO A O 1
ATOM 768 N N . GLY A 1 98 ? 13.379 -31.149 1.767 1.00 52.03 98 GLY A N 1
ATOM 769 C CA . GLY A 1 98 ? 13.072 -32.583 1.714 1.00 52.03 98 GLY A CA 1
ATOM 770 C C . GLY A 1 98 ? 12.320 -33.138 0.500 1.00 52.03 98 GLY A C 1
ATOM 771 O O . GLY A 1 98 ? 11.802 -34.244 0.603 1.00 52.03 98 GLY A O 1
ATOM 772 N N . ARG A 1 99 ? 12.278 -32.474 -0.663 1.00 46.88 99 ARG A N 1
ATOM 773 C CA . ARG A 1 99 ? 11.931 -33.178 -1.918 1.00 46.88 99 ARG A CA 1
ATOM 774 C C . A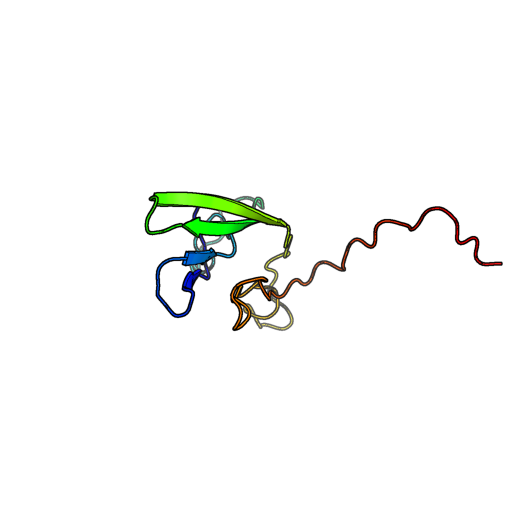RG A 1 99 ? 13.136 -33.280 -2.847 1.00 46.88 99 ARG A C 1
ATOM 776 O O . ARG A 1 99 ? 13.347 -32.427 -3.702 1.00 46.88 99 ARG A O 1
ATOM 783 N N . ASN A 1 100 ? 13.900 -34.359 -2.670 1.00 46.31 100 ASN A N 1
ATOM 784 C CA . ASN A 1 100 ? 14.730 -34.906 -3.739 1.00 46.31 100 ASN A CA 1
ATOM 785 C C . ASN A 1 100 ? 13.804 -35.321 -4.887 1.00 46.31 100 ASN A C 1
ATOM 787 O O . ASN A 1 100 ? 12.864 -36.087 -4.679 1.00 46.31 100 ASN A O 1
ATOM 791 N N . SER A 1 101 ? 14.069 -34.788 -6.074 1.00 50.19 101 SER A N 1
ATOM 792 C CA . SER A 1 101 ? 13.483 -35.275 -7.321 1.00 50.19 101 SER A CA 1
ATOM 793 C C . SER A 1 101 ? 14.507 -36.237 -7.909 1.00 50.19 101 SER A C 1
ATOM 795 O O . SER A 1 101 ? 15.628 -35.811 -8.189 1.00 50.19 101 SER A O 1
ATOM 797 N N . GLY A 1 102 ? 14.158 -37.523 -7.959 1.00 40.47 102 GLY A N 1
ATOM 798 C CA . GLY A 1 102 ? 14.863 -38.502 -8.787 1.00 40.47 102 GLY A CA 1
ATOM 799 C C . GLY A 1 102 ? 14.549 -38.313 -10.263 1.00 40.47 102 GLY A C 1
ATOM 800 O O . GLY A 1 102 ? 13.623 -37.526 -10.571 1.00 40.47 102 GLY A O 1
#

Secondary structure (DSSP, 8-state):
---S-EEE-TTSSEEEE---SS-TT-S--TT--S----EEEEEETTTTEEEEEEE-----PPBTTBSSTTS---EE-TTSS-EE---SS----PPPTT----

pLDDT: mean 78.87, std 19.24, range [40.25, 97.44]